Protein AF-A0A0D3BX93-F1 (afdb_monomer)

Mean predicted aligned error: 11.09 Å

Solvent-accessible surface area (backbone atoms only — not comparable to full-atom values): 4522 Å² total; per-residue (Å²): 116,68,70,60,54,54,53,53,47,54,50,51,54,51,50,48,54,52,50,52,54,51,50,33,51,51,35,56,70,22,61,95,31,74,67,53,44,49,55,50,49,53,50,28,55,75,70,71,42,78,86,74,60,63,78,73,41,44,74,85,75,52,71,84,73,75,83,73,68,82,68,81,81,114

Foldseek 3Di:
DVVVVVVVVVVVVVVVVVVVLVLLVQLLVCVVPPVSLVVSQVVCVVVVHDRDDSVVSPVVPDDPDDCPVPPPPD

Secondary structure (DSSP, 8-state):
-HHHHHHHHHHHHHHHHHHHHHHHHHHHHHTT-HHHHHHHHHHHHHTTPPPPPTTTT-TTTS-------TTTT-

pLDDT: mean 75.38, std 12.64, range [50.91, 92.25]

Nearest PDB structures (foldseek):
  4kis-assembly1_A  TM=4.649E-01  e=6.434E+00  Listeria innocua Clip11262
  3tk0-assembly1_A-2  TM=5.072E-01  e=6.876E+00  Homo sapiens
  3u5s-assembly1_A-2  TM=5.058E-01  e=7.348E+00  Homo sapiens

Structure (mmCIF, N/CA/C/O backbone):
data_AF-A0A0D3BX93-F1
#
_entry.id   AF-A0A0D3BX93-F1
#
loop_
_atom_site.group_PDB
_atom_site.id
_atom_site.type_symbol
_atom_site.label_atom_id
_atom_site.label_alt_id
_atom_site.label_comp_id
_atom_site.label_asym_id
_atom_site.label_entity_id
_atom_site.label_seq_id
_atom_site.pdbx_PDB_ins_code
_atom_site.Cartn_x
_atom_site.Cartn_y
_atom_site.Cartn_z
_atom_site.occupancy
_atom_site.B_iso_or_equiv
_atom_site.auth_seq_id
_atom_site.auth_comp_id
_atom_site.auth_asym_id
_atom_site.auth_atom_id
_atom_site.pdbx_PDB_model_num
ATOM 1 N N . MET A 1 1 ? -19.059 -4.022 31.057 1.00 61.91 1 MET A N 1
ATOM 2 C CA . MET A 1 1 ? -19.142 -4.708 29.746 1.00 61.91 1 MET A CA 1
ATOM 3 C C . MET A 1 1 ? -18.904 -3.748 28.573 1.00 61.91 1 MET A C 1
ATOM 5 O O . MET A 1 1 ? -18.064 -4.059 27.748 1.00 61.91 1 MET A O 1
ATOM 9 N N . LYS A 1 2 ? -19.524 -2.553 28.542 1.00 63.31 2 LYS A N 1
ATOM 10 C CA . LYS A 1 2 ? -19.330 -1.537 27.480 1.00 63.31 2 LYS A CA 1
ATOM 11 C C . LYS A 1 2 ? -17.872 -1.063 27.285 1.00 63.31 2 LYS A C 1
ATOM 13 O O . LYS A 1 2 ? -17.351 -1.164 26.186 1.00 63.31 2 LYS A O 1
ATOM 18 N N . ALA A 1 3 ? -17.170 -0.725 28.370 1.00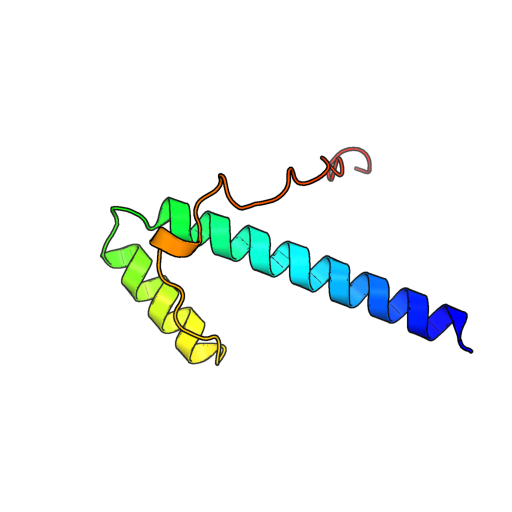 65.94 3 ALA A N 1
ATOM 19 C CA . ALA A 1 3 ? -15.778 -0.249 28.307 1.00 65.94 3 ALA A CA 1
ATOM 20 C C . ALA A 1 3 ? -14.754 -1.270 27.756 1.00 65.94 3 ALA A C 1
ATOM 22 O O . ALA A 1 3 ? -13.717 -0.879 27.231 1.00 65.94 3 ALA A O 1
ATOM 23 N N . GLN A 1 4 ? -15.028 -2.578 27.858 1.00 64.81 4 GLN A N 1
ATOM 24 C CA . GLN A 1 4 ? -14.140 -3.605 27.288 1.00 64.81 4 GLN A CA 1
ATOM 25 C C . GLN A 1 4 ? -14.305 -3.714 25.768 1.00 64.81 4 GLN A C 1
ATOM 27 O O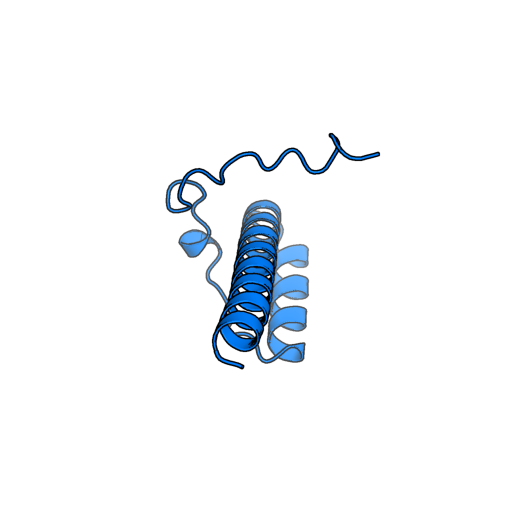 . GLN A 1 4 ? -13.321 -3.888 25.056 1.00 64.81 4 GLN A O 1
ATOM 32 N N . MET A 1 5 ? -15.532 -3.547 25.270 1.00 72.88 5 MET A N 1
ATOM 33 C CA . MET A 1 5 ? -15.820 -3.528 23.836 1.00 72.88 5 MET A CA 1
ATOM 34 C C . MET A 1 5 ? -15.240 -2.270 23.173 1.00 72.88 5 MET A C 1
ATOM 36 O O . MET A 1 5 ? -14.667 -2.363 22.091 1.00 72.88 5 MET A O 1
ATOM 40 N N . ASP A 1 6 ? -15.296 -1.125 23.859 1.00 76.88 6 ASP A N 1
ATOM 41 C CA . ASP A 1 6 ? -14.687 0.125 23.386 1.00 76.88 6 ASP A CA 1
ATOM 42 C C . ASP A 1 6 ? -13.149 0.017 23.306 1.00 76.88 6 ASP A C 1
ATOM 44 O O . ASP A 1 6 ? -12.543 0.472 22.337 1.00 76.88 6 ASP A O 1
ATOM 48 N N . SER A 1 7 ? -12.508 -0.657 24.272 1.00 76.50 7 SER A N 1
ATOM 49 C CA . SER A 1 7 ? -11.057 -0.911 24.248 1.00 76.50 7 SER A CA 1
ATOM 50 C C . SER A 1 7 ? -10.637 -1.882 23.138 1.00 76.50 7 SER A C 1
ATOM 52 O O . SER A 1 7 ? -9.625 -1.655 22.476 1.00 76.50 7 SER A O 1
ATOM 54 N N . GLN A 1 8 ? -11.409 -2.946 22.896 1.00 84.75 8 GLN A N 1
ATOM 55 C CA . GLN A 1 8 ? -11.147 -3.869 21.786 1.00 84.75 8 GLN A CA 1
ATOM 56 C C . GLN A 1 8 ? -11.322 -3.182 20.431 1.00 84.75 8 GLN A C 1
ATOM 58 O O . GLN A 1 8 ? -10.499 -3.367 19.537 1.00 84.75 8 GLN A O 1
ATOM 63 N N . LYS A 1 9 ? -12.350 -2.341 20.295 1.00 81.75 9 LYS A N 1
ATOM 64 C C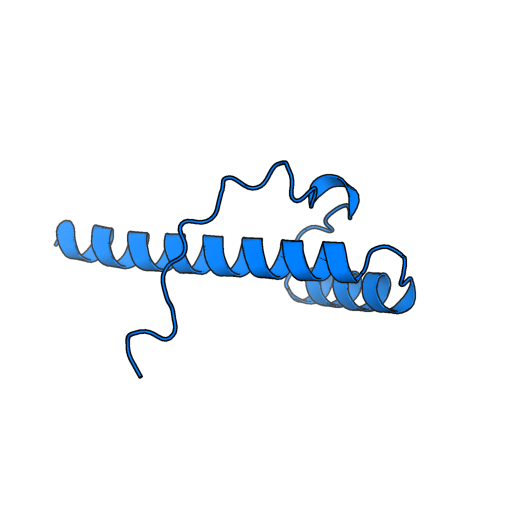A . LYS A 1 9 ? -12.589 -1.573 19.075 1.00 81.75 9 LYS A CA 1
ATOM 65 C C . LYS A 1 9 ? -11.462 -0.579 18.794 1.00 81.75 9 LYS A C 1
ATOM 67 O O . LYS A 1 9 ? -10.933 -0.581 17.693 1.00 81.75 9 LYS A O 1
ATOM 72 N N . ALA A 1 10 ? -11.013 0.171 19.801 1.00 81.44 10 ALA A N 1
ATOM 73 C CA . ALA A 1 10 ? -9.889 1.096 19.645 1.00 81.44 10 ALA A CA 1
ATOM 74 C C . ALA A 1 10 ? -8.585 0.389 19.220 1.00 81.44 10 ALA A C 1
ATOM 76 O O . ALA A 1 10 ? -7.796 0.943 18.455 1.00 81.44 10 ALA A O 1
ATOM 77 N N . GLN A 1 11 ? -8.356 -0.845 19.683 1.00 86.44 11 GLN A N 1
ATOM 78 C CA . GLN A 1 11 ? -7.213 -1.651 19.242 1.00 86.44 11 GLN A CA 1
ATOM 79 C C . GLN A 1 11 ? -7.344 -2.098 17.784 1.00 86.44 11 GLN A C 1
ATOM 81 O O . GLN A 1 11 ? -6.365 -2.018 17.045 1.00 86.44 11 GLN A O 1
ATOM 86 N N . MET A 1 12 ? -8.536 -2.534 17.370 1.00 90.19 12 MET A N 1
ATOM 87 C CA . MET A 1 12 ? -8.815 -2.899 15.978 1.00 90.19 12 MET A CA 1
ATOM 88 C C . MET A 1 12 ? -8.659 -1.695 15.044 1.00 90.19 12 MET A C 1
ATOM 90 O O . MET A 1 12 ? -7.974 -1.801 14.033 1.00 90.19 12 MET A O 1
ATOM 94 N N . ASP A 1 13 ? -9.200 -0.537 15.426 1.00 83.25 13 ASP A N 1
ATOM 95 C CA . ASP A 1 13 ? -9.087 0.704 14.654 1.00 83.25 13 ASP A CA 1
ATOM 96 C C . ASP A 1 13 ? -7.615 1.148 14.543 1.00 83.25 13 ASP A C 1
ATOM 98 O O . ASP A 1 13 ? -7.147 1.516 13.468 1.00 83.25 13 ASP A O 1
ATOM 102 N N . SER A 1 14 ? -6.836 1.036 15.628 1.00 82.75 14 SER A N 1
ATOM 103 C CA . SER A 1 14 ? -5.396 1.325 15.598 1.00 82.75 14 SER A CA 1
ATOM 104 C C . SER A 1 14 ? -4.626 0.361 14.694 1.00 82.75 14 SER A C 1
ATOM 106 O O . SER A 1 14 ? -3.730 0.788 13.967 1.00 82.75 14 SER A O 1
ATOM 108 N N . GLN A 1 15 ? -4.953 -0.934 14.720 1.00 84.88 15 GLN A N 1
ATOM 109 C CA . GLN A 1 15 ? -4.334 -1.909 13.822 1.00 84.88 15 GLN A CA 1
ATOM 110 C C . GLN A 1 15 ? -4.679 -1.625 12.361 1.00 84.88 15 GLN A C 1
ATOM 112 O O . GLN A 1 15 ? -3.783 -1.692 11.526 1.00 84.88 15 GLN A O 1
ATOM 117 N N . GLN A 1 16 ? -5.924 -1.243 12.070 1.00 82.38 16 GLN A N 1
ATOM 118 C CA . GLN A 1 16 ? -6.353 -0.887 10.722 1.00 82.38 16 GLN A CA 1
ATOM 119 C C . GLN A 1 16 ? -5.570 0.319 10.192 1.00 82.38 16 GLN A C 1
ATOM 121 O O . GLN A 1 16 ? -4.943 0.220 9.146 1.00 82.38 16 GLN A O 1
ATOM 126 N N . VAL A 1 17 ? -5.465 1.400 10.973 1.00 81.00 17 VAL A N 1
ATOM 127 C CA . VAL A 1 17 ? -4.675 2.588 10.593 1.00 81.00 17 VAL A CA 1
ATOM 128 C C . VAL A 1 17 ? -3.195 2.246 10.365 1.00 81.00 17 VAL A C 1
ATOM 130 O O . VAL A 1 17 ? -2.547 2.789 9.466 1.00 81.00 17 VAL A O 1
ATOM 133 N N . ARG A 1 18 ? -2.630 1.319 11.151 1.00 85.38 18 ARG A N 1
ATOM 134 C CA . ARG A 1 18 ? -1.248 0.856 10.937 1.00 85.38 18 ARG A CA 1
ATOM 135 C C . ARG A 1 18 ? -1.091 0.046 9.650 1.00 85.38 18 ARG A C 1
ATOM 137 O O . ARG A 1 18 ? -0.062 0.173 8.997 1.00 85.38 18 ARG A O 1
ATOM 144 N N . LEU A 1 19 ? -2.073 -0.781 9.299 1.00 84.19 19 LEU A N 1
ATOM 145 C CA . LEU A 1 19 ? -2.061 -1.537 8.046 1.00 84.19 19 LEU A CA 1
ATOM 146 C C . LEU A 1 19 ? -2.207 -0.607 6.842 1.00 84.19 19 LEU A C 1
ATOM 148 O O . LEU A 1 19 ? -1.407 -0.707 5.916 1.00 84.19 19 LEU A O 1
ATOM 152 N N . ASP A 1 20 ? -3.142 0.340 6.907 1.00 81.75 20 ASP A N 1
ATOM 153 C CA . ASP A 1 20 ? -3.396 1.299 5.832 1.00 81.75 20 ASP A CA 1
ATOM 154 C C . ASP A 1 20 ? -2.147 2.160 5.562 1.00 81.75 20 ASP A C 1
ATOM 156 O O . ASP A 1 20 ? -1.704 2.281 4.423 1.00 81.75 20 ASP A O 1
ATOM 160 N N . SER A 1 21 ? -1.500 2.674 6.617 1.00 83.00 21 SER A N 1
ATOM 161 C CA . SER A 1 21 ? -0.271 3.479 6.481 1.00 83.00 21 SER A CA 1
ATOM 162 C C . SER A 1 21 ? 0.938 2.684 5.973 1.00 83.00 21 SER A C 1
ATOM 164 O O . SER A 1 21 ? 1.776 3.228 5.250 1.00 83.00 21 SER A O 1
ATOM 166 N N . LEU A 1 22 ? 1.041 1.395 6.314 1.00 83.81 22 LEU A N 1
ATOM 167 C CA . LEU A 1 22 ? 2.067 0.514 5.757 1.00 83.81 22 LEU A CA 1
ATOM 168 C C . LEU A 1 22 ? 1.813 0.243 4.271 1.00 83.81 22 LEU A C 1
ATOM 170 O O . LEU A 1 22 ? 2.754 0.225 3.480 1.00 83.81 22 LEU A O 1
ATOM 174 N N . GLU A 1 23 ? 0.555 0.034 3.897 1.00 81.94 23 GLU A N 1
ATOM 175 C CA . GLU A 1 23 ? 0.156 -0.177 2.512 1.00 81.94 23 GLU A CA 1
ATOM 176 C C . GLU A 1 23 ? 0.452 1.055 1.648 1.00 81.94 23 GLU A C 1
ATOM 178 O O . GLU A 1 23 ? 1.055 0.920 0.585 1.00 81.94 23 GLU A O 1
ATOM 183 N N . ASP A 1 24 ? 0.151 2.252 2.153 1.00 82.50 24 ASP A N 1
ATOM 184 C CA . ASP A 1 24 ? 0.464 3.511 1.475 1.00 82.50 24 ASP A CA 1
ATOM 185 C C . ASP A 1 24 ? 1.976 3.719 1.286 1.00 82.50 24 ASP A C 1
ATOM 187 O O . ASP A 1 24 ? 2.427 4.160 0.227 1.00 82.50 24 ASP A O 1
ATOM 191 N N . LEU A 1 25 ? 2.792 3.331 2.271 1.00 84.44 25 LEU A N 1
ATOM 192 C CA . LEU A 1 25 ? 4.249 3.359 2.127 1.00 84.44 25 LEU A CA 1
ATOM 193 C C . LEU A 1 25 ? 4.737 2.393 1.034 1.00 84.44 25 LEU A C 1
ATOM 195 O O . LEU A 1 25 ? 5.632 2.737 0.258 1.00 84.44 25 LEU A O 1
ATOM 199 N N . LEU A 1 26 ? 4.172 1.184 0.972 1.00 85.38 26 LEU A N 1
ATOM 200 C CA . LEU A 1 26 ? 4.516 0.198 -0.053 1.00 85.38 26 LEU A CA 1
ATOM 201 C C . LEU A 1 26 ? 4.126 0.682 -1.454 1.00 85.38 26 LEU A C 1
ATOM 203 O O . LEU A 1 26 ? 4.906 0.484 -2.387 1.00 85.38 26 LEU A O 1
ATOM 207 N N . ASP A 1 27 ? 2.982 1.351 -1.596 1.00 82.31 27 ASP A N 1
ATOM 208 C CA . ASP A 1 27 ? 2.553 1.946 -2.864 1.00 82.31 27 ASP A CA 1
ATOM 209 C C . ASP A 1 27 ? 3.513 3.037 -3.331 1.00 82.31 27 ASP A C 1
ATOM 211 O O . ASP A 1 27 ? 3.961 2.993 -4.477 1.00 82.31 27 ASP A O 1
ATOM 215 N N . VAL A 1 28 ? 3.918 3.944 -2.434 1.00 83.44 28 VAL A N 1
ATOM 216 C CA . VAL A 1 28 ? 4.918 4.982 -2.735 1.00 83.44 28 VAL A CA 1
ATOM 217 C C . VAL A 1 28 ? 6.249 4.361 -3.167 1.00 83.44 28 VAL A C 1
ATOM 219 O O . VAL A 1 28 ? 6.834 4.796 -4.158 1.00 83.44 28 VAL A O 1
ATOM 222 N N . MET A 1 29 ? 6.725 3.319 -2.478 1.00 83.75 29 MET A N 1
ATOM 223 C CA . MET A 1 29 ? 7.968 2.629 -2.854 1.00 83.75 29 MET A CA 1
ATOM 224 C C . MET A 1 29 ? 7.855 1.849 -4.170 1.00 83.75 29 MET A C 1
ATOM 226 O O . MET A 1 29 ? 8.862 1.625 -4.845 1.00 83.75 29 MET A O 1
ATOM 230 N N . ALA A 1 30 ? 6.645 1.438 -4.549 1.00 85.69 30 ALA A N 1
ATOM 231 C CA . ALA A 1 30 ? 6.384 0.769 -5.813 1.00 85.69 30 ALA A 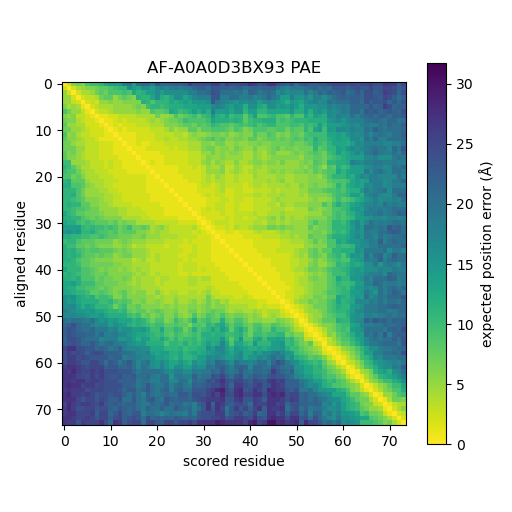CA 1
ATOM 232 C C . ALA A 1 30 ? 6.203 1.750 -6.984 1.00 85.69 30 ALA A C 1
ATOM 234 O O . ALA A 1 30 ? 6.244 1.324 -8.145 1.00 85.69 30 ALA A O 1
ATOM 235 N N . VAL A 1 31 ? 6.036 3.057 -6.739 1.00 83.25 31 VAL A N 1
ATOM 236 C CA . VAL A 1 31 ? 6.014 4.070 -7.806 1.00 83.25 31 VAL A CA 1
ATOM 237 C C . VAL A 1 31 ? 7.334 4.014 -8.581 1.00 83.25 31 VAL A C 1
ATOM 239 O O . VAL A 1 31 ? 8.419 4.163 -8.029 1.00 83.25 31 VAL A O 1
ATOM 242 N N . GLY A 1 32 ? 7.247 3.766 -9.890 1.00 81.00 32 GLY A N 1
ATOM 243 C CA . GLY A 1 32 ? 8.423 3.634 -10.755 1.00 81.00 32 GLY A CA 1
ATOM 244 C C . GLY A 1 32 ? 9.096 2.256 -10.740 1.00 81.00 32 GLY A C 1
ATOM 245 O O . GLY A 1 32 ? 10.075 2.066 -11.459 1.00 81.00 32 GLY A O 1
ATOM 246 N N . ASN A 1 33 ? 8.563 1.273 -10.001 1.00 88.75 33 ASN A N 1
ATOM 247 C CA . ASN A 1 33 ? 9.021 -0.118 -10.035 1.00 88.75 33 ASN A CA 1
ATOM 248 C C . ASN A 1 33 ? 7.895 -1.074 -10.491 1.00 88.75 33 ASN A C 1
ATOM 250 O O . ASN A 1 33 ? 7.123 -1.569 -9.664 1.00 88.75 33 ASN A O 1
ATOM 254 N N . PRO A 1 34 ? 7.826 -1.411 -11.796 1.00 84.69 34 PRO A N 1
ATOM 255 C CA . PRO A 1 34 ? 6.767 -2.260 -12.350 1.00 84.69 34 PRO A CA 1
ATOM 256 C C . PRO A 1 3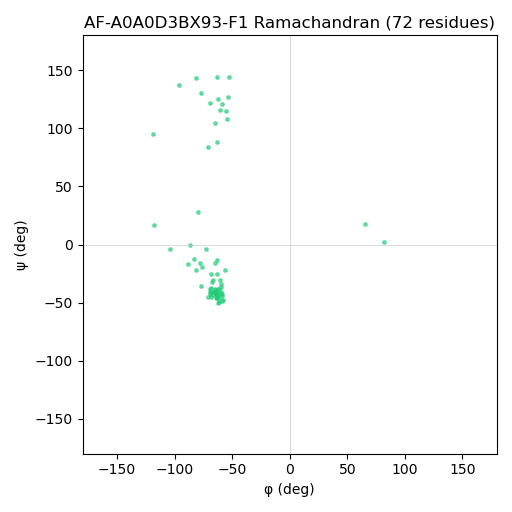4 ? 6.700 -3.669 -11.745 1.00 84.69 34 PRO A C 1
ATOM 258 O O . PRO A 1 34 ? 5.626 -4.266 -11.665 1.00 84.69 34 PRO A O 1
ATOM 261 N N . VAL A 1 35 ? 7.843 -4.219 -11.319 1.00 89.25 35 VAL A N 1
ATOM 262 C CA . VAL A 1 35 ? 7.905 -5.550 -10.697 1.00 89.25 35 VAL A CA 1
ATOM 263 C C . VAL A 1 35 ? 7.286 -5.501 -9.303 1.00 89.25 35 VAL A C 1
ATOM 265 O O . VAL A 1 35 ? 6.467 -6.354 -8.963 1.00 89.25 35 VAL A O 1
ATOM 268 N N . MET A 1 36 ? 7.623 -4.474 -8.521 1.00 87.50 36 MET A N 1
ATOM 269 C CA . MET A 1 36 ? 7.071 -4.287 -7.180 1.00 87.50 36 MET A CA 1
ATOM 270 C C . MET A 1 36 ? 5.562 -4.018 -7.224 1.00 87.50 36 MET A C 1
ATOM 272 O O . MET A 1 36 ? 4.825 -4.631 -6.457 1.00 87.50 36 MET A O 1
ATOM 276 N N . GLN A 1 37 ? 5.081 -3.210 -8.177 1.00 85.62 37 GLN A N 1
ATOM 277 C CA . GLN A 1 37 ? 3.640 -2.982 -8.369 1.00 85.62 37 GLN A CA 1
ATOM 278 C C . GLN A 1 37 ? 2.878 -4.273 -8.667 1.00 85.62 37 GLN A C 1
ATOM 280 O O . GLN A 1 37 ? 1.807 -4.506 -8.102 1.00 85.62 37 GLN A O 1
ATOM 285 N N . ARG A 1 38 ? 3.436 -5.144 -9.519 1.00 88.62 38 ARG A N 1
ATOM 286 C CA . ARG A 1 38 ? 2.830 -6.447 -9.814 1.00 88.62 38 ARG A CA 1
ATOM 287 C C . ARG A 1 38 ? 2.751 -7.316 -8.561 1.00 88.62 38 ARG A C 1
ATOM 289 O O . ARG A 1 38 ? 1.679 -7.822 -8.248 1.00 88.62 38 ARG A O 1
ATOM 296 N N . MET A 1 39 ? 3.857 -7.456 -7.831 1.00 90.62 39 MET A N 1
ATOM 297 C CA . MET A 1 39 ? 3.892 -8.281 -6.618 1.00 90.62 39 MET A CA 1
ATOM 298 C C . MET A 1 39 ? 2.930 -7.768 -5.539 1.00 90.62 39 MET A C 1
ATOM 300 O O . MET A 1 39 ? 2.297 -8.572 -4.857 1.00 90.62 39 MET A O 1
ATOM 304 N N . LEU A 1 40 ? 2.800 -6.447 -5.379 1.00 88.12 40 LEU A N 1
ATOM 305 C CA . LEU A 1 40 ? 1.826 -5.855 -4.458 1.00 88.12 40 LEU A CA 1
ATOM 306 C C . LEU A 1 40 ? 0.387 -6.115 -4.913 1.00 88.12 40 LEU A C 1
ATOM 308 O O . LEU A 1 40 ? -0.438 -6.528 -4.102 1.00 88.12 40 LEU A O 1
ATOM 312 N N . SER A 1 41 ? 0.100 -5.965 -6.207 1.00 86.50 41 SER A N 1
ATOM 313 C CA . SER A 1 41 ? -1.226 -6.248 -6.775 1.00 86.50 41 SER A CA 1
ATOM 314 C C . SER A 1 41 ? -1.639 -7.711 -6.576 1.00 86.50 41 SER A C 1
ATOM 316 O O . SER A 1 41 ? -2.769 -7.994 -6.184 1.00 86.50 41 SER A O 1
ATOM 318 N N . GLU A 1 42 ? -0.714 -8.651 -6.781 1.00 90.88 42 GLU A N 1
ATOM 319 C CA . GLU A 1 42 ? -0.942 -10.081 -6.543 1.00 90.88 42 GLU A CA 1
ATOM 320 C C . GLU A 1 42 ? -1.187 -10.383 -5.057 1.00 90.88 42 GLU A C 1
ATOM 322 O O . GLU A 1 42 ? -2.096 -11.144 -4.718 1.00 90.88 42 GLU A O 1
ATOM 327 N N . ARG A 1 43 ? -0.423 -9.753 -4.153 1.00 89.31 43 ARG A N 1
ATOM 328 C CA . ARG A 1 43 ? -0.626 -9.894 -2.702 1.00 89.31 43 ARG A CA 1
ATOM 329 C C . ARG A 1 43 ? -1.977 -9.338 -2.252 1.00 89.31 43 ARG A C 1
ATOM 331 O O . ARG A 1 43 ? -2.644 -10.000 -1.463 1.00 89.31 43 ARG A O 1
ATOM 338 N N . ARG A 1 44 ? -2.409 -8.185 -2.774 1.00 87.81 44 ARG A N 1
ATOM 339 C CA . ARG A 1 44 ? -3.746 -7.618 -2.509 1.00 87.81 44 ARG A CA 1
ATOM 340 C C . ARG A 1 44 ? -4.851 -8.569 -2.934 1.00 87.81 44 ARG A C 1
ATOM 342 O O . ARG A 1 44 ? -5.730 -8.874 -2.135 1.00 87.81 44 ARG A O 1
ATOM 349 N N . ALA A 1 45 ? -4.75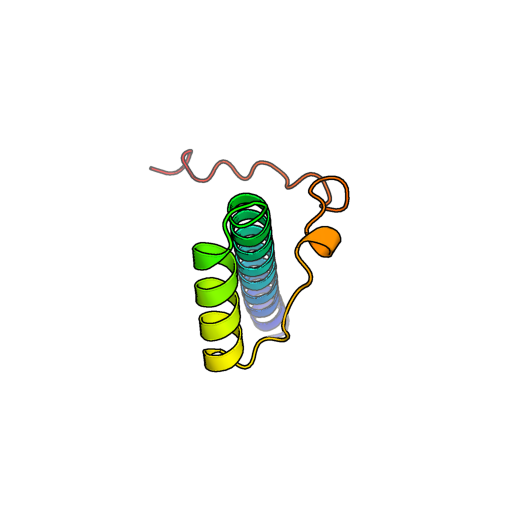5 -9.103 -4.151 1.00 89.12 45 ALA A N 1
ATOM 350 C CA . ALA A 1 45 ? -5.722 -10.066 -4.664 1.00 89.12 45 ALA A CA 1
ATOM 351 C C . ALA A 1 45 ? -5.801 -11.326 -3.784 1.00 89.12 45 ALA A C 1
ATOM 353 O O . ALA A 1 45 ? -6.897 -11.800 -3.489 1.00 89.12 45 ALA A O 1
ATOM 354 N N . ALA A 1 46 ? -4.660 -11.834 -3.303 1.00 92.25 46 ALA A N 1
ATOM 355 C CA . ALA A 1 46 ? -4.616 -12.977 -2.389 1.00 92.25 46 ALA A CA 1
ATOM 356 C C . ALA A 1 46 ? -5.229 -12.679 -1.008 1.00 92.25 46 ALA A C 1
ATOM 358 O O . ALA A 1 46 ? -5.781 -13.577 -0.374 1.00 92.25 46 ALA A O 1
ATOM 359 N N . LEU A 1 47 ? -5.153 -11.427 -0.551 1.00 87.50 47 LEU A N 1
ATOM 360 C CA . LEU A 1 47 ? -5.765 -10.958 0.695 1.00 87.50 47 LEU A CA 1
ATOM 361 C C . LEU A 1 47 ? -7.229 -10.515 0.520 1.00 87.50 47 LEU A C 1
ATOM 363 O O . LEU A 1 47 ? -7.855 -10.101 1.493 1.00 87.50 47 LEU A O 1
ATOM 367 N N . GLY A 1 48 ? -7.783 -10.592 -0.697 1.00 88.50 48 GLY A N 1
ATOM 368 C CA . GLY A 1 48 ? -9.123 -10.085 -1.009 1.00 88.50 48 GLY A CA 1
ATOM 369 C C . GLY A 1 48 ? -9.243 -8.563 -0.881 1.00 88.50 48 GLY A C 1
ATOM 370 O O . GLY A 1 48 ? -10.350 -8.040 -0.765 1.00 88.50 48 GLY A O 1
ATOM 371 N N . MET A 1 49 ? -8.113 -7.857 -0.875 1.00 83.12 49 MET A N 1
ATOM 372 C CA . MET A 1 49 ? -8.056 -6.405 -0.799 1.00 83.12 49 MET A CA 1
ATOM 373 C C . MET A 1 49 ? -8.288 -5.799 -2.187 1.00 83.12 49 MET A C 1
ATOM 375 O O . MET A 1 49 ? -7.832 -6.359 -3.192 1.00 83.12 49 MET A O 1
ATOM 379 N N . PRO A 1 50 ? -8.991 -4.659 -2.271 1.00 79.31 50 PRO A N 1
ATOM 380 C CA . PRO A 1 50 ? -9.183 -3.977 -3.537 1.00 79.31 50 PRO A CA 1
ATOM 381 C C . PRO A 1 50 ? -7.831 -3.508 -4.105 1.00 79.31 50 PRO A C 1
ATOM 383 O O . PRO A 1 50 ? -6.944 -3.111 -3.348 1.00 79.31 50 PRO A O 1
ATOM 386 N N . PRO A 1 51 ? -7.645 -3.540 -5.436 1.00 71.75 51 PRO A N 1
ATOM 387 C CA . PRO A 1 51 ? -6.486 -2.917 -6.056 1.00 71.75 51 PRO A CA 1
ATOM 388 C C . PRO A 1 51 ? -6.522 -1.408 -5.789 1.00 71.75 51 PRO A C 1
ATOM 390 O O . PRO A 1 51 ? -7.518 -0.749 -6.081 1.00 71.75 51 PRO A O 1
ATOM 393 N N . ARG A 1 52 ? -5.436 -0.878 -5.223 1.00 70.81 52 ARG A N 1
ATOM 394 C CA . ARG A 1 52 ? -5.259 0.550 -4.945 1.00 70.81 52 ARG A CA 1
ATOM 395 C C . ARG A 1 52 ? -4.466 1.200 -6.074 1.00 70.81 52 ARG A C 1
ATOM 397 O O . ARG A 1 52 ? -3.494 0.607 -6.552 1.00 70.81 52 ARG A O 1
ATOM 404 N N . ASP A 1 53 ? -4.886 2.385 -6.511 1.00 66.56 53 ASP A N 1
ATOM 405 C CA . ASP A 1 53 ? -4.122 3.150 -7.496 1.00 66.56 53 ASP A CA 1
ATOM 406 C C . ASP A 1 53 ? -2.926 3.808 -6.784 1.00 66.56 53 ASP A C 1
ATOM 408 O O . ASP A 1 53 ? -3.126 4.471 -5.763 1.00 66.56 53 ASP A O 1
ATOM 412 N N . PRO A 1 54 ? -1.690 3.681 -7.294 1.00 61.66 54 PRO A N 1
ATOM 413 C CA . PRO A 1 54 ? -0.521 4.338 -6.705 1.00 61.66 54 PRO A CA 1
ATOM 414 C C . PRO A 1 54 ? -0.671 5.864 -6.576 1.00 61.66 54 PRO A C 1
ATOM 416 O O . PRO A 1 54 ? 0.015 6.483 -5.768 1.00 61.66 54 PRO A O 1
ATOM 419 N N . GLN A 1 55 ? -1.562 6.479 -7.364 1.00 58.50 55 GLN A N 1
ATOM 420 C CA . GLN A 1 55 ? -1.890 7.907 -7.277 1.00 58.50 55 GLN A CA 1
ATOM 421 C C . GLN A 1 55 ? -2.804 8.258 -6.093 1.00 58.50 55 GLN A C 1
ATOM 423 O O . GLN A 1 55 ? -2.880 9.422 -5.703 1.00 58.50 55 GLN A O 1
ATOM 428 N N . GLU A 1 56 ? -3.515 7.285 -5.518 1.00 59.78 56 GLU A N 1
ATOM 429 C CA . GLU A 1 56 ? -4.364 7.501 -4.343 1.00 59.78 56 GLU A CA 1
ATOM 430 C C . GLU A 1 56 ? -3.576 7.491 -3.030 1.00 59.78 56 GLU A C 1
ATOM 432 O O . GLU A 1 56 ? -4.006 8.133 -2.072 1.00 59.78 56 GLU A O 1
ATOM 437 N N . SER A 1 57 ? -2.392 6.872 -3.009 1.00 60.12 57 SER A N 1
ATOM 438 C CA . SER A 1 57 ? -1.440 6.893 -1.885 1.00 60.12 57 SER A CA 1
ATOM 439 C C . SER A 1 57 ? -0.607 8.176 -1.811 1.00 60.12 57 SER A C 1
ATOM 441 O O . SER A 1 57 ? 0.520 8.163 -1.318 1.00 60.12 57 SER A O 1
ATOM 443 N N . ASP A 1 58 ? -1.143 9.297 -2.302 1.00 59.41 58 ASP A N 1
ATOM 444 C CA . ASP A 1 58 ? -0.496 10.601 -2.196 1.00 59.41 58 ASP A CA 1
ATOM 445 C C . ASP A 1 58 ? -0.199 10.904 -0.710 1.00 59.41 58 ASP A C 1
ATOM 447 O O . ASP A 1 58 ? -1.131 11.069 0.089 1.00 59.41 58 ASP A O 1
ATOM 451 N N . PRO A 1 59 ? 1.083 10.994 -0.309 1.00 55.75 59 PRO A N 1
ATOM 452 C CA . PRO A 1 59 ? 1.458 11.242 1.078 1.00 55.75 59 PRO A CA 1
ATOM 453 C C . PRO A 1 59 ? 0.969 12.606 1.586 1.00 55.75 59 PRO A C 1
ATOM 455 O O . PRO A 1 59 ? 0.952 12.829 2.793 1.00 55.75 59 PRO A O 1
ATOM 458 N N . THR A 1 60 ? 0.530 13.512 0.704 1.00 58.59 60 THR A N 1
ATOM 459 C CA . THR A 1 60 ? -0.089 14.790 1.089 1.00 58.59 60 THR A CA 1
ATOM 460 C C . THR A 1 60 ? -1.551 14.659 1.534 1.00 58.59 60 THR A C 1
ATOM 462 O O . THR A 1 60 ? -2.071 15.573 2.176 1.00 58.59 60 THR A O 1
ATOM 465 N N . ARG A 1 6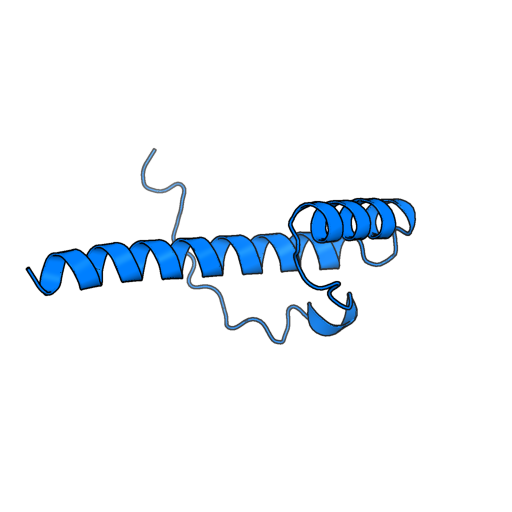1 ? -2.218 13.530 1.237 1.00 56.06 61 ARG A N 1
ATOM 466 C CA . ARG A 1 61 ? -3.583 13.214 1.703 1.00 56.06 61 ARG A CA 1
ATOM 467 C C . ARG A 1 61 ? -3.618 12.503 3.053 1.00 56.06 61 ARG A C 1
ATOM 469 O O . ARG A 1 61 ? -4.666 12.483 3.697 1.00 56.06 61 ARG A O 1
ATOM 476 N N . GLN A 1 62 ? -2.493 11.942 3.484 1.00 58.59 62 GLN A N 1
ATOM 477 C CA . GLN A 1 62 ? -2.350 11.362 4.813 1.00 58.59 62 GLN A CA 1
ATOM 478 C C . GLN A 1 62 ? -2.376 12.497 5.840 1.00 58.59 62 GLN A C 1
ATOM 480 O O . GLN A 1 62 ? -1.557 13.418 5.785 1.00 58.59 62 GLN A O 1
ATOM 485 N N . GLN A 1 63 ? -3.320 12.455 6.787 1.00 50.91 63 GLN A N 1
ATOM 486 C CA . GLN A 1 63 ? -3.222 13.312 7.968 1.00 50.91 63 GLN A CA 1
ATOM 487 C C . GLN A 1 63 ? -1.848 13.097 8.616 1.00 50.91 63 GLN A C 1
ATOM 489 O O . GLN A 1 63 ? -1.372 11.962 8.627 1.00 50.91 63 GLN A O 1
ATOM 494 N N . PRO A 1 64 ? -1.219 14.141 9.184 1.00 51.62 64 PRO A N 1
ATOM 495 C CA . PRO A 1 64 ? 0.041 13.983 9.892 1.00 51.62 64 PRO A CA 1
ATOM 496 C C . PRO A 1 64 ? -0.129 12.917 10.975 1.00 51.62 64 PRO A C 1
ATOM 498 O O . PRO A 1 64 ? -0.825 13.126 11.972 1.00 51.62 64 PRO A O 1
ATOM 501 N N . SER A 1 65 ? 0.474 11.752 10.745 1.00 55.38 65 SER A N 1
ATOM 502 C CA . SER A 1 65 ? 0.508 10.658 11.699 1.00 55.38 65 SER A CA 1
ATOM 503 C C . SER A 1 65 ? 1.211 11.180 12.941 1.00 55.38 65 SER A C 1
ATOM 505 O O . SER A 1 65 ? 2.378 11.569 12.884 1.00 55.38 65 SER A O 1
ATOM 507 N N . ASN A 1 66 ? 0.488 11.241 14.057 1.00 58.00 66 ASN A N 1
ATOM 508 C CA . ASN A 1 66 ? 1.074 11.610 15.337 1.00 58.00 66 ASN A CA 1
ATOM 509 C C . ASN A 1 66 ? 2.279 10.678 15.571 1.00 58.00 66 ASN A C 1
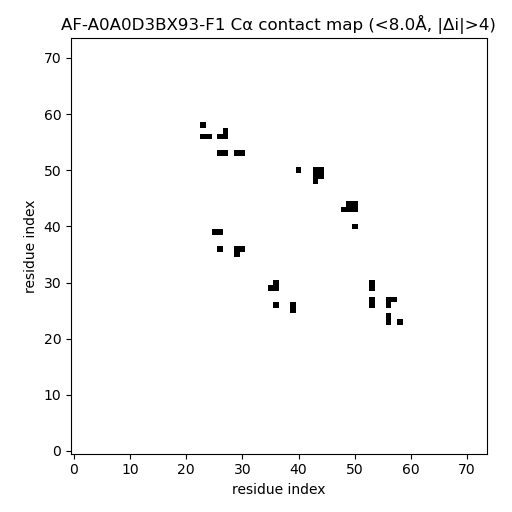ATOM 511 O O . ASN A 1 66 ? 2.099 9.461 15.440 1.00 58.00 66 ASN A O 1
ATOM 515 N N . PRO A 1 67 ? 3.493 11.184 15.856 1.00 55.22 67 PRO A N 1
ATOM 516 C CA . PRO A 1 67 ? 4.652 10.334 16.068 1.00 55.22 67 PRO A CA 1
ATOM 517 C C . PRO A 1 67 ? 4.463 9.609 17.400 1.00 55.22 67 PRO A C 1
ATOM 519 O O . PRO A 1 67 ? 4.932 10.047 18.446 1.00 55.22 67 PRO A O 1
ATOM 522 N N . THR A 1 68 ? 3.728 8.499 17.393 1.00 56.12 68 THR A N 1
ATOM 523 C CA . THR A 1 68 ? 3.812 7.538 18.483 1.00 56.12 68 THR A CA 1
ATOM 524 C C . THR A 1 68 ? 5.227 6.991 18.427 1.00 56.12 68 THR A C 1
ATOM 526 O O . THR A 1 68 ? 5.572 6.234 17.520 1.00 56.12 68 THR A O 1
ATOM 529 N N . ASN A 1 69 ? 6.056 7.456 19.361 1.00 60.12 69 ASN A N 1
ATOM 530 C CA . ASN A 1 69 ? 7.428 7.021 19.531 1.00 60.12 69 ASN A CA 1
ATOM 531 C C . ASN A 1 69 ? 7.432 5.530 19.889 1.00 60.12 69 ASN A C 1
ATOM 533 O O . ASN A 1 69 ? 7.352 5.141 21.049 1.00 60.12 69 ASN A O 1
ATOM 537 N N . TYR A 1 70 ? 7.457 4.688 18.858 1.00 59.56 70 TYR A N 1
ATOM 538 C CA . TYR A 1 70 ? 7.409 3.233 18.974 1.00 59.56 70 TYR A CA 1
ATOM 539 C C . TYR A 1 70 ? 8.651 2.665 19.687 1.00 59.56 70 TYR A C 1
ATOM 541 O O . TYR A 1 70 ? 8.624 1.530 20.152 1.00 59.56 70 TYR A O 1
ATOM 549 N N . PHE A 1 71 ? 9.725 3.457 19.804 1.00 62.84 71 PHE A N 1
ATOM 550 C CA . PHE A 1 71 ? 11.003 3.047 20.385 1.00 62.84 71 PHE A CA 1
ATOM 551 C C . PHE A 1 71 ? 11.262 3.585 21.801 1.00 62.84 71 PHE A C 1
ATOM 553 O O . PHE A 1 71 ? 12.247 3.180 22.404 1.00 62.84 71 PHE A O 1
ATOM 560 N N . ASP A 1 72 ? 10.388 4.422 22.374 1.00 59.28 72 ASP A N 1
ATOM 561 C CA . ASP A 1 72 ? 10.554 4.946 23.750 1.00 59.28 72 ASP A CA 1
ATOM 562 C C . ASP A 1 72 ? 10.282 3.895 24.851 1.00 59.28 72 ASP A C 1
ATOM 564 O O . ASP A 1 72 ? 10.427 4.171 26.040 1.00 59.28 72 ASP A O 1
ATOM 568 N N . ASN A 1 73 ? 9.868 2.683 24.468 1.00 60.25 73 ASN A N 1
ATOM 569 C CA . ASN A 1 73 ? 9.442 1.617 25.378 1.00 60.25 73 ASN A CA 1
ATOM 570 C C . ASN A 1 73 ? 10.309 0.340 25.306 1.00 60.25 73 ASN A C 1
ATOM 572 O O . ASN A 1 73 ? 9.858 -0.705 25.783 1.00 60.25 73 ASN A O 1
ATOM 576 N N . MET A 1 74 ? 11.516 0.409 24.725 1.00 60.97 74 MET A N 1
ATOM 577 C CA . MET A 1 74 ? 12.525 -0.668 24.781 1.00 60.97 74 MET A CA 1
ATOM 578 C C . MET A 1 74 ? 13.677 -0.333 25.723 1.00 60.97 74 MET A C 1
ATOM 580 O O . MET A 1 74 ? 14.187 0.804 25.650 1.00 60.97 74 MET A O 1
#

Radius of gyration: 15.51 Å; Cα contacts (8 Å, |Δi|>4): 22; chains: 1; bounding box: 32×28×42 Å

Sequence (74 aa):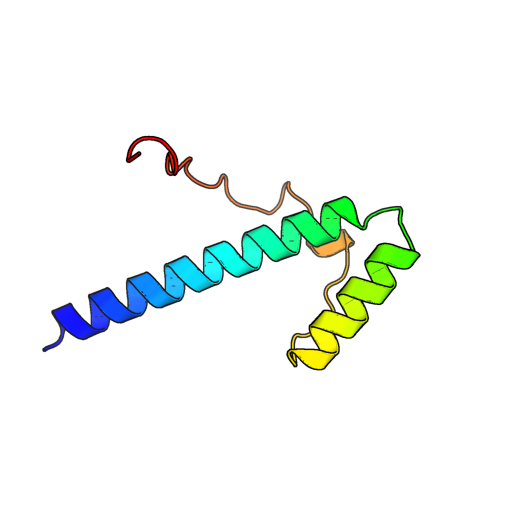
MKAQMDSQKAQMDSQQVRLDSLEDLLDVMAVGNPVMQRMLSERRAALGMPPRDPQESDPTRQQPSNPTNYFDNM

Organism: NCBI:txid109376